Protein AF-A0A6L6QMW8-F1 (afdb_monomer_lite)

pLDDT: mean 72.46, std 9.05, range [41.72, 83.94]

Foldseek 3Di:
DPDDPVVVVVVQLVLLCVLLVVQLVVLVVQVVVDPDDPDPVSVVVNVLSVLSNVLSVCSNVLEPQLVSLVSNLCSLVVVLVVCVVVPHDNVNDVPSVVSNVSSVCSNVVSVPDRHDPPD

Sequence (119 aa):
MAVSKSRLDASRFFLRLAIGGLAILLGFQAIRHSGFPSTLHAAGYWGMHILEMLCGALIMVGFLMPFASVVLTLIIGFPIVMGWIHGASILGDLHALFLLLVVSATALGGAGQWALGRE

Structure (mmCIF, N/CA/C/O backbone):
data_AF-A0A6L6QMW8-F1
#
_entry.id   AF-A0A6L6QMW8-F1
#
loop_
_atom_site.group_PDB
_atom_site.id
_atom_site.type_symbol
_atom_site.label_atom_id
_atom_site.label_alt_id
_atom_site.label_comp_id
_atom_site.label_asym_id
_atom_site.label_entity_id
_atom_site.label_seq_id
_atom_site.pdbx_PDB_ins_code
_atom_site.Cartn_x
_atom_site.Cartn_y
_atom_site.Cartn_z
_atom_site.occupancy
_atom_site.B_iso_or_equiv
_atom_site.auth_seq_id
_atom_site.auth_comp_id
_atom_site.auth_asym_id
_atom_site.auth_atom_id
_atom_site.pdbx_PDB_model_num
ATOM 1 N N . MET A 1 1 ? -27.369 -9.321 18.485 1.00 41.72 1 MET A N 1
ATOM 2 C CA . MET A 1 1 ? -26.300 -9.036 19.469 1.00 41.72 1 MET A CA 1
ATOM 3 C C . MET A 1 1 ? -25.767 -7.639 19.193 1.00 41.72 1 MET A C 1
ATOM 5 O O . MET A 1 1 ? -25.181 -7.437 18.139 1.00 41.72 1 MET A O 1
ATOM 9 N N . ALA A 1 2 ? -26.024 -6.667 20.071 1.00 46.34 2 ALA A N 1
ATOM 10 C CA . ALA A 1 2 ? -25.431 -5.337 19.945 1.00 46.34 2 ALA A CA 1
ATOM 11 C C . ALA A 1 2 ? -23.936 -5.443 20.285 1.00 46.34 2 ALA A C 1
ATOM 13 O O . ALA A 1 2 ? -23.571 -5.674 21.436 1.00 46.34 2 ALA A O 1
ATOM 14 N N . VAL A 1 3 ? -23.071 -5.374 19.273 1.00 57.72 3 VAL A N 1
ATOM 15 C CA . VAL A 1 3 ? -21.617 -5.363 19.473 1.00 57.72 3 VAL A CA 1
ATOM 16 C C . VAL A 1 3 ? -21.251 -4.050 20.166 1.00 57.72 3 VAL A C 1
ATOM 18 O O . VAL A 1 3 ? -21.670 -2.984 19.714 1.00 57.72 3 VAL A O 1
ATOM 21 N N . SER A 1 4 ? -20.506 -4.109 21.278 1.00 67.50 4 SER A N 1
ATOM 22 C CA . SER A 1 4 ? -20.085 -2.889 21.976 1.00 67.50 4 SER A CA 1
ATOM 23 C C . SER A 1 4 ? -19.246 -2.021 21.036 1.00 67.50 4 SER A C 1
ATOM 25 O O . SER A 1 4 ? -18.401 -2.524 20.294 1.00 67.50 4 SER A O 1
ATOM 27 N N . LYS A 1 5 ? -19.456 -0.702 21.090 1.00 66.62 5 LYS A N 1
ATOM 28 C CA . LYS A 1 5 ? -18.694 0.287 20.310 1.00 66.62 5 LYS A CA 1
ATOM 29 C C . LYS A 1 5 ? -17.174 0.069 20.455 1.00 66.62 5 LYS A C 1
ATOM 31 O O . LYS A 1 5 ? -16.458 0.074 19.462 1.00 66.62 5 LYS A O 1
ATOM 36 N N . SER A 1 6 ? -16.720 -0.310 21.658 1.00 71.31 6 SER A N 1
ATOM 37 C CA . SER A 1 6 ? -15.310 -0.631 21.929 1.00 71.31 6 SER A CA 1
ATOM 38 C C . SER A 1 6 ? -14.773 -1.854 21.177 1.00 71.31 6 SER A C 1
ATOM 40 O O . SER A 1 6 ? -13.611 -1.849 20.779 1.00 71.31 6 SER A O 1
ATOM 42 N N . ARG A 1 7 ? -15.585 -2.896 20.935 1.00 70.44 7 ARG A N 1
ATOM 43 C CA . ARG A 1 7 ? -15.159 -4.056 20.131 1.00 70.44 7 ARG A CA 1
ATOM 44 C C . ARG A 1 7 ? -15.024 -3.699 18.658 1.00 70.44 7 ARG A C 1
ATOM 46 O O . ARG A 1 7 ? -14.090 -4.170 18.014 1.00 70.44 7 ARG A O 1
ATOM 53 N N . LEU A 1 8 ? -15.929 -2.871 18.134 1.00 71.88 8 LEU A N 1
ATOM 54 C CA . LEU A 1 8 ? -15.838 -2.391 16.755 1.00 71.88 8 LEU A CA 1
ATOM 55 C C . LEU A 1 8 ? -14.580 -1.543 16.557 1.00 71.88 8 LEU A C 1
ATOM 57 O O . LEU A 1 8 ? -13.833 -1.787 15.613 1.00 71.88 8 LEU A O 1
ATOM 61 N N . ASP A 1 9 ? -14.284 -0.630 17.476 1.00 69.38 9 ASP A N 1
ATOM 62 C CA . ASP A 1 9 ? -13.099 0.224 17.367 1.00 69.38 9 ASP A CA 1
ATOM 63 C C . ASP A 1 9 ? -11.791 -0.562 17.538 1.00 69.38 9 ASP A C 1
ATOM 65 O O . ASP A 1 9 ? -10.860 -0.373 16.754 1.00 69.38 9 ASP A O 1
ATOM 69 N N . ALA A 1 10 ? -11.749 -1.535 18.456 1.00 75.81 10 ALA A N 1
ATOM 70 C CA . ALA A 1 10 ? -10.615 -2.453 18.574 1.00 75.81 10 ALA A CA 1
ATOM 71 C C . ALA A 1 10 ? -10.411 -3.279 17.291 1.00 75.81 10 ALA A C 1
ATOM 73 O O . ALA A 1 10 ? -9.293 -3.374 16.789 1.00 75.81 10 ALA A O 1
ATOM 74 N N . SER A 1 11 ? -11.483 -3.837 16.714 1.00 73.12 11 SER A N 1
ATOM 75 C CA . SER A 1 11 ? -11.393 -4.622 15.474 1.00 73.12 11 SER A CA 1
ATOM 76 C C . SER A 1 11 ? -10.894 -3.793 14.285 1.00 73.12 11 SER A C 1
ATOM 78 O O . SER A 1 11 ? -10.068 -4.266 13.505 1.00 73.12 11 SER A O 1
ATOM 80 N N . ARG A 1 12 ? -11.322 -2.528 14.183 1.00 70.06 12 ARG A N 1
ATOM 81 C CA . ARG A 1 12 ? -10.840 -1.585 13.165 1.00 70.06 12 ARG A CA 1
ATOM 82 C C . ARG A 1 12 ? -9.362 -1.279 13.355 1.00 70.06 12 ARG A C 1
ATOM 84 O O . ARG A 1 12 ? -8.625 -1.271 12.376 1.00 70.06 12 ARG A O 1
ATOM 91 N N . PHE A 1 13 ? -8.920 -1.067 14.594 1.00 72.62 13 PHE A N 1
ATOM 92 C CA . PHE A 1 13 ? -7.507 -0.855 14.895 1.00 72.62 13 PHE A CA 1
ATOM 93 C C . PHE A 1 13 ? -6.652 -2.062 14.489 1.00 72.62 13 PHE A C 1
ATOM 95 O O . PHE A 1 13 ? -5.654 -1.890 13.794 1.00 72.62 13 PHE A O 1
ATOM 102 N N . PHE A 1 14 ? -7.074 -3.284 14.827 1.00 77.56 14 PHE A N 1
ATOM 103 C CA . PHE A 1 14 ? -6.365 -4.497 14.409 1.00 77.56 14 PHE A CA 1
ATOM 104 C C . PHE A 1 14 ? -6.310 -4.658 12.890 1.00 77.56 14 PHE A C 1
ATOM 106 O O . PHE A 1 14 ? -5.270 -5.047 12.365 1.00 77.56 14 PHE A O 1
ATOM 113 N N . LEU A 1 15 ? -7.381 -4.319 12.165 1.00 74.94 15 LEU A N 1
ATOM 114 C CA . LEU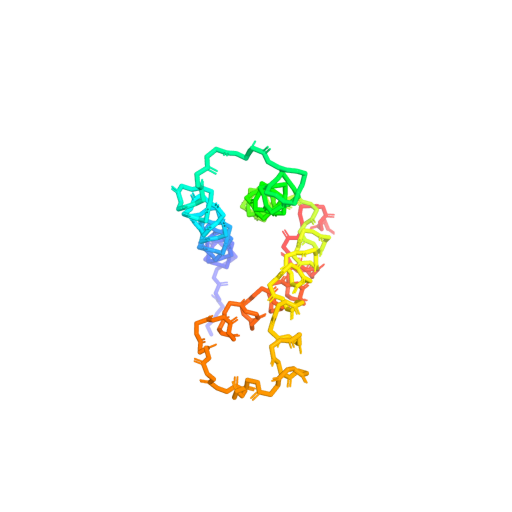 A 1 15 ? -7.344 -4.384 10.706 1.00 74.94 15 LEU A CA 1
ATOM 115 C C . LEU A 1 15 ? -6.375 -3.343 10.117 1.00 74.94 15 LEU A C 1
ATOM 117 O O . LEU A 1 15 ? -5.643 -3.660 9.187 1.00 74.94 15 LEU A O 1
ATOM 121 N N . ARG A 1 16 ? -6.325 -2.118 10.665 1.00 72.94 16 ARG A N 1
ATOM 122 C CA . ARG A 1 16 ? -5.343 -1.094 10.249 1.00 72.94 16 ARG A CA 1
ATOM 123 C C . ARG A 1 16 ? -3.919 -1.534 10.519 1.00 72.94 16 ARG A C 1
ATOM 125 O O . ARG A 1 16 ? -3.054 -1.340 9.673 1.00 72.94 16 ARG A O 1
ATOM 132 N N . LEU A 1 17 ? -3.697 -2.135 11.683 1.00 78.12 17 LEU A N 1
ATOM 133 C CA . LEU A 1 17 ? -2.410 -2.687 12.071 1.00 78.12 17 LEU A CA 1
ATOM 134 C C . LEU A 1 17 ? -1.977 -3.787 11.097 1.00 78.12 17 LEU A C 1
ATOM 136 O O . LEU A 1 17 ? -0.840 -3.779 10.638 1.00 78.12 17 LEU A O 1
ATOM 140 N N . ALA A 1 18 ? -2.889 -4.697 10.749 1.00 79.31 18 ALA A N 1
ATOM 141 C CA . ALA A 1 18 ? -2.613 -5.784 9.820 1.00 79.31 18 ALA A CA 1
ATOM 142 C C . ALA A 1 18 ? -2.316 -5.264 8.407 1.00 79.31 18 ALA A C 1
ATOM 144 O O . ALA A 1 18 ? -1.301 -5.631 7.827 1.00 79.31 18 ALA A O 1
ATOM 145 N N . ILE A 1 19 ? -3.158 -4.378 7.868 1.00 74.81 19 ILE A N 1
ATOM 146 C CA . ILE A 1 19 ? -3.029 -3.872 6.493 1.00 74.81 19 ILE A CA 1
ATOM 147 C C . ILE A 1 19 ? -1.823 -2.934 6.366 1.00 74.81 19 ILE A C 1
ATOM 149 O O . ILE A 1 19 ? -0.997 -3.101 5.471 1.00 74.81 19 ILE A O 1
ATOM 153 N N . GLY A 1 20 ? -1.688 -1.973 7.284 1.00 76.50 20 GLY A N 1
ATOM 154 C CA . GLY A 1 20 ? -0.567 -1.035 7.302 1.00 76.50 20 GLY A CA 1
ATOM 155 C C . GLY A 1 20 ? 0.764 -1.729 7.591 1.00 76.50 20 GLY A C 1
ATOM 156 O O . GLY A 1 20 ? 1.754 -1.469 6.911 1.00 76.50 20 GLY A O 1
ATOM 157 N N . GLY A 1 21 ? 0.780 -2.667 8.544 1.00 77.62 21 GLY A N 1
ATOM 158 C CA . GLY A 1 21 ? 1.964 -3.458 8.875 1.00 77.62 21 GLY A CA 1
ATOM 159 C C . GLY A 1 21 ? 2.421 -4.350 7.722 1.00 77.62 21 GLY A C 1
ATOM 160 O O . GLY A 1 21 ? 3.612 -4.397 7.425 1.00 77.62 21 GLY A O 1
ATOM 161 N N . LEU A 1 22 ? 1.487 -5.001 7.023 1.00 79.88 22 LEU A N 1
ATOM 162 C CA . LEU A 1 22 ? 1.798 -5.820 5.851 1.00 79.88 22 LEU A CA 1
ATOM 163 C C . LEU A 1 22 ? 2.414 -4.980 4.722 1.00 79.88 22 LEU A C 1
ATOM 165 O O . LEU A 1 22 ? 3.438 -5.376 4.176 1.00 79.88 22 LEU A O 1
ATOM 169 N N . ALA A 1 23 ? 1.859 -3.800 4.426 1.00 77.06 23 ALA A N 1
ATOM 170 C CA . ALA A 1 23 ? 2.401 -2.895 3.407 1.00 77.06 23 ALA A CA 1
ATOM 171 C C . ALA A 1 23 ? 3.827 -2.410 3.741 1.00 77.06 23 ALA A C 1
ATOM 173 O O . ALA A 1 23 ? 4.691 -2.361 2.867 1.00 77.06 23 ALA A O 1
ATOM 174 N N . ILE A 1 24 ? 4.111 -2.119 5.018 1.00 78.06 24 ILE A N 1
ATOM 175 C CA . ILE A 1 24 ? 5.464 -1.756 5.472 1.00 78.06 24 ILE A CA 1
ATOM 176 C C . ILE A 1 24 ? 6.435 -2.927 5.284 1.00 78.06 24 ILE A C 1
ATOM 178 O O . ILE A 1 24 ? 7.548 -2.728 4.799 1.00 78.06 24 ILE A O 1
ATOM 182 N N . LEU A 1 25 ? 6.030 -4.143 5.663 1.00 79.88 25 LEU A N 1
ATOM 183 C CA . LEU A 1 25 ? 6.873 -5.332 5.535 1.00 79.88 25 LEU A CA 1
ATOM 184 C C . LEU A 1 25 ? 7.162 -5.675 4.070 1.00 79.88 25 LEU A C 1
ATOM 186 O O . LEU A 1 25 ? 8.305 -5.996 3.754 1.00 79.88 25 LEU A O 1
ATOM 190 N N . LEU A 1 26 ? 6.167 -5.565 3.186 1.00 76.31 26 LEU A N 1
ATOM 191 C CA . LEU A 1 26 ? 6.324 -5.805 1.749 1.00 76.31 26 LEU A CA 1
ATOM 192 C C . LEU A 1 26 ? 7.274 -4.790 1.107 1.00 76.31 26 LEU A C 1
ATOM 194 O O . LEU A 1 26 ? 8.241 -5.192 0.458 1.00 76.31 26 LEU A O 1
ATOM 198 N N . GLY A 1 27 ? 7.074 -3.495 1.370 1.00 70.31 27 GLY A N 1
ATOM 199 C CA . GLY A 1 27 ? 7.973 -2.453 0.875 1.00 70.31 27 GLY A CA 1
ATOM 200 C C . GLY A 1 27 ? 9.400 -2.611 1.416 1.00 70.31 27 GLY A C 1
ATOM 201 O O . GLY A 1 27 ? 10.369 -2.515 0.664 1.00 70.31 27 GLY A O 1
ATOM 202 N N . PHE A 1 28 ? 9.554 -2.962 2.699 1.00 76.19 28 PHE A N 1
ATOM 203 C CA . PHE A 1 28 ? 10.869 -3.221 3.291 1.00 76.19 28 PHE A CA 1
ATOM 204 C C . PHE A 1 28 ? 11.546 -4.462 2.699 1.00 76.19 28 PHE A C 1
ATOM 206 O O . PHE A 1 28 ? 12.750 -4.450 2.437 1.00 76.19 28 PHE A O 1
ATOM 213 N N . GLN A 1 29 ? 10.792 -5.539 2.470 1.00 76.75 29 GLN A N 1
ATOM 214 C CA . GLN A 1 29 ? 11.307 -6.756 1.853 1.00 76.75 29 GLN A CA 1
ATOM 215 C C . GLN A 1 29 ? 11.766 -6.492 0.417 1.00 76.75 29 GLN A C 1
ATOM 217 O O . GLN A 1 29 ? 12.851 -6.943 0.048 1.00 76.75 29 GLN A O 1
ATOM 222 N N . ALA A 1 30 ? 10.995 -5.726 -0.358 1.00 70.00 30 ALA A N 1
ATOM 223 C CA . ALA A 1 30 ? 11.348 -5.345 -1.720 1.00 70.00 30 ALA A CA 1
ATOM 224 C C . ALA A 1 30 ? 12.639 -4.513 -1.763 1.00 70.00 30 ALA A C 1
ATOM 226 O O . ALA A 1 30 ? 13.553 -4.846 -2.517 1.00 70.00 30 ALA A O 1
ATOM 227 N N . ILE A 1 31 ? 12.763 -3.515 -0.880 1.00 72.81 31 ILE A N 1
ATOM 228 C CA . ILE A 1 31 ? 13.977 -2.699 -0.731 1.00 72.81 31 ILE A CA 1
ATOM 229 C C . ILE A 1 31 ? 15.173 -3.561 -0.326 1.00 72.81 31 ILE A C 1
ATOM 231 O O . ILE A 1 31 ? 16.254 -3.405 -0.882 1.00 72.81 31 ILE A O 1
ATOM 235 N N . ARG A 1 32 ? 14.994 -4.504 0.608 1.00 72.94 32 ARG A N 1
ATOM 236 C CA . ARG A 1 32 ? 16.072 -5.391 1.073 1.00 72.94 32 ARG A CA 1
ATOM 237 C C . ARG A 1 32 ? 16.537 -6.373 -0.005 1.00 72.94 32 ARG A C 1
ATOM 239 O O . ARG A 1 32 ? 17.706 -6.751 -0.002 1.00 72.94 32 ARG A O 1
ATOM 246 N N . HIS A 1 33 ? 15.640 -6.820 -0.884 1.00 69.00 33 HIS A N 1
ATOM 247 C CA . HIS A 1 33 ? 15.984 -7.719 -1.989 1.00 69.00 33 HIS A CA 1
ATOM 248 C C . HIS A 1 33 ? 16.618 -6.983 -3.176 1.00 69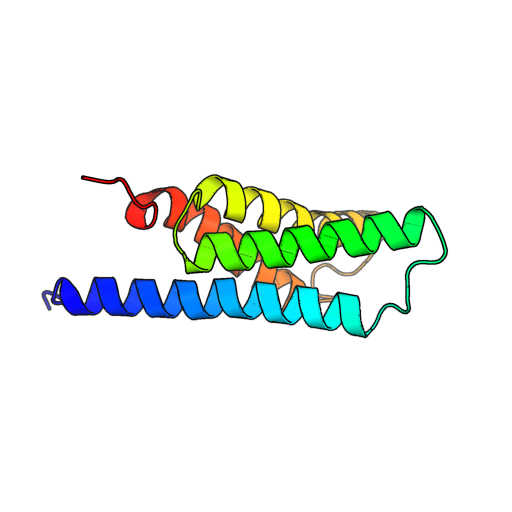.00 33 HIS A C 1
ATOM 250 O O . HIS A 1 33 ? 17.447 -7.559 -3.878 1.00 69.00 33 HIS A O 1
ATOM 256 N N . SER A 1 34 ? 16.276 -5.712 -3.394 1.00 61.88 34 SER A N 1
ATOM 257 C CA . SER A 1 34 ? 16.939 -4.876 -4.393 1.00 61.88 34 SER A CA 1
ATOM 258 C C . SER A 1 34 ? 18.241 -4.295 -3.831 1.00 61.88 34 SER A C 1
ATOM 260 O O . SER A 1 34 ? 18.219 -3.523 -2.877 1.00 61.88 34 SER A O 1
ATOM 262 N N . GLY A 1 35 ? 19.391 -4.644 -4.413 1.00 62.38 35 GLY A N 1
ATOM 263 C CA . GLY A 1 35 ? 20.670 -4.010 -4.066 1.00 62.38 35 GLY A CA 1
ATOM 264 C C . GLY A 1 35 ? 20.637 -2.477 -4.202 1.00 62.38 35 GLY A C 1
ATOM 265 O O . GLY A 1 35 ? 19.712 -1.910 -4.786 1.00 62.38 35 GLY A O 1
ATOM 266 N N . PHE A 1 36 ? 21.653 -1.799 -3.657 1.00 63.41 36 PHE A N 1
ATOM 267 C CA . PHE A 1 36 ? 21.727 -0.332 -3.628 1.00 63.41 36 PHE A CA 1
ATOM 268 C C . PHE A 1 36 ? 21.518 0.271 -5.035 1.00 63.41 36 PHE A C 1
ATOM 270 O O . PHE A 1 36 ? 22.152 -0.198 -5.987 1.00 63.41 36 PHE A O 1
ATOM 277 N N . PRO A 1 37 ? 20.645 1.285 -5.201 1.00 64.69 37 PRO A N 1
ATOM 278 C CA . PRO A 1 37 ? 20.282 1.783 -6.521 1.00 64.69 37 PRO A CA 1
ATOM 279 C C . PRO A 1 37 ? 21.472 2.497 -7.172 1.00 64.69 37 PRO A C 1
ATOM 281 O O . PRO A 1 37 ? 21.830 3.610 -6.801 1.00 64.69 37 PRO A O 1
ATOM 284 N N . SER A 1 38 ? 22.085 1.852 -8.164 1.00 68.62 38 SER A N 1
ATOM 285 C CA . SER A 1 38 ? 23.173 2.418 -8.976 1.00 68.62 38 SER A CA 1
ATOM 286 C C . SER A 1 38 ? 22.683 3.075 -10.273 1.00 68.62 38 SER A C 1
ATOM 288 O O . SER A 1 38 ? 23.472 3.671 -11.002 1.00 68.62 38 SER A O 1
ATOM 290 N N . THR A 1 39 ? 21.382 2.980 -10.576 1.00 77.38 39 THR A N 1
ATOM 291 C CA . THR A 1 39 ? 20.761 3.492 -11.809 1.00 77.38 39 THR A CA 1
ATOM 292 C C . THR A 1 39 ? 19.473 4.266 -11.517 1.00 77.38 39 THR A C 1
ATOM 294 O O . THR A 1 39 ? 18.797 4.017 -10.518 1.00 77.38 39 THR A O 1
ATOM 297 N N . LEU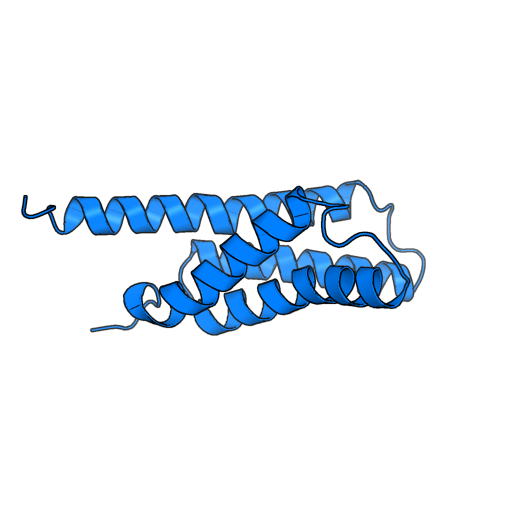 A 1 40 ? 19.095 5.183 -12.419 1.00 74.75 40 LEU A N 1
ATOM 298 C CA . LEU A 1 40 ? 17.881 6.007 -12.297 1.00 74.75 40 LEU A CA 1
ATOM 299 C C . LEU A 1 40 ? 16.598 5.154 -12.210 1.00 74.75 40 LEU A C 1
ATOM 301 O O . LEU A 1 40 ? 15.673 5.480 -11.472 1.00 74.75 40 LEU A O 1
ATOM 305 N N . HIS A 1 41 ? 16.571 4.023 -12.920 1.00 73.06 41 HIS A N 1
ATOM 306 C CA . HIS A 1 41 ? 15.467 3.064 -12.883 1.00 73.06 41 HIS A CA 1
ATOM 307 C C . HIS A 1 41 ? 15.365 2.355 -11.523 1.00 73.06 41 HIS A C 1
ATOM 309 O O . HIS A 1 41 ? 14.277 2.232 -10.965 1.00 73.06 41 HIS A O 1
ATOM 315 N N . ALA A 1 42 ? 16.501 1.948 -10.943 1.00 69.56 42 ALA A N 1
ATOM 316 C CA . ALA A 1 42 ? 16.536 1.363 -9.603 1.00 69.56 42 ALA A CA 1
ATOM 317 C C . ALA A 1 42 ? 16.129 2.376 -8.518 1.00 69.56 42 ALA A C 1
ATOM 319 O O . ALA A 1 42 ? 15.460 2.002 -7.559 1.00 69.56 42 ALA A O 1
ATOM 320 N N . ALA A 1 43 ? 16.470 3.659 -8.691 1.00 74.31 43 ALA A N 1
ATOM 321 C CA . ALA A 1 43 ? 16.023 4.730 -7.802 1.00 74.31 43 ALA A CA 1
ATOM 322 C C . ALA A 1 43 ? 14.498 4.940 -7.865 1.00 74.31 43 ALA A C 1
ATOM 324 O O . ALA A 1 43 ? 13.864 5.109 -6.826 1.00 74.31 43 ALA A O 1
ATOM 325 N N . GLY A 1 44 ? 13.898 4.866 -9.060 1.00 74.81 44 GLY A N 1
ATOM 326 C CA . GLY A 1 44 ? 12.441 4.897 -9.230 1.00 74.81 44 GLY A CA 1
ATOM 327 C C . GLY A 1 44 ? 11.742 3.704 -8.569 1.00 74.81 44 GLY A C 1
ATOM 328 O O . GLY A 1 44 ? 10.753 3.883 -7.863 1.00 74.81 44 GLY A O 1
ATOM 329 N N . TYR A 1 45 ? 12.302 2.502 -8.724 1.00 75.25 45 TYR A N 1
ATOM 330 C CA . TYR A 1 45 ? 11.813 1.287 -8.065 1.00 75.25 45 TYR A CA 1
ATOM 331 C C . TYR A 1 45 ? 11.870 1.396 -6.532 1.00 75.25 45 TYR A C 1
ATOM 333 O O . TYR A 1 45 ? 10.881 1.147 -5.846 1.00 75.25 45 TYR A O 1
ATOM 341 N N . TRP A 1 46 ? 12.997 1.867 -5.991 1.00 77.62 46 TRP A N 1
ATOM 342 C CA . TRP A 1 46 ? 13.136 2.177 -4.565 1.00 77.62 46 TRP A CA 1
ATOM 343 C C . TRP A 1 46 ? 12.112 3.212 -4.094 1.00 77.62 46 TRP A C 1
ATOM 345 O O . TRP A 1 46 ? 11.469 3.015 -3.067 1.00 77.62 46 TRP A O 1
ATOM 355 N N . GLY A 1 47 ? 11.932 4.299 -4.849 1.00 78.56 47 GLY A N 1
ATOM 356 C CA . GLY A 1 47 ? 10.978 5.359 -4.525 1.00 78.56 47 GLY A CA 1
ATOM 357 C C . GLY A 1 47 ? 9.537 4.855 -4.438 1.00 78.56 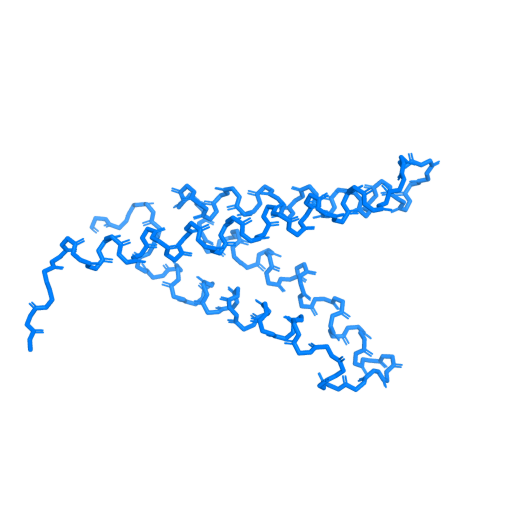47 GLY A C 1
ATOM 358 O O . GLY A 1 47 ? 8.819 5.224 -3.511 1.00 78.56 47 GLY A O 1
ATOM 359 N N . MET A 1 48 ? 9.135 3.959 -5.343 1.00 79.31 48 MET A N 1
ATOM 360 C CA . MET A 1 48 ? 7.814 3.322 -5.313 1.00 79.31 48 MET A CA 1
ATOM 361 C C . MET A 1 48 ? 7.610 2.478 -4.050 1.00 79.31 48 MET A C 1
ATOM 363 O O . MET A 1 48 ? 6.565 2.592 -3.413 1.00 79.31 48 MET A O 1
ATOM 367 N N . HIS A 1 49 ? 8.611 1.702 -3.624 1.00 78.75 49 HIS A N 1
ATOM 368 C CA . HIS A 1 49 ? 8.510 0.913 -2.390 1.00 78.75 49 HIS A CA 1
ATOM 369 C C . HIS A 1 49 ? 8.602 1.760 -1.117 1.00 78.75 49 HIS A C 1
ATOM 371 O O . HIS A 1 49 ? 7.942 1.457 -0.127 1.00 78.75 49 HIS A O 1
ATOM 377 N N . ILE A 1 50 ? 9.349 2.867 -1.129 1.00 79.38 50 ILE A N 1
ATOM 378 C CA . ILE A 1 50 ? 9.319 3.844 -0.030 1.00 79.38 50 ILE A CA 1
ATOM 379 C C . ILE A 1 50 ? 7.923 4.468 0.076 1.00 79.38 50 ILE A C 1
ATOM 381 O O . ILE A 1 50 ? 7.401 4.625 1.180 1.00 79.38 50 ILE A O 1
ATOM 385 N N . LEU A 1 51 ? 7.296 4.792 -1.057 1.00 80.81 51 LEU A N 1
ATOM 386 C CA . LEU A 1 51 ? 5.930 5.310 -1.095 1.00 80.81 51 LEU A CA 1
ATOM 387 C C . LEU A 1 51 ? 4.918 4.271 -0.588 1.00 80.81 51 LEU A C 1
ATOM 389 O O . LEU A 1 51 ? 3.997 4.627 0.143 1.00 80.81 51 LEU A O 1
ATOM 393 N N . GLU A 1 52 ? 5.121 2.993 -0.907 1.00 79.75 52 GLU A N 1
ATOM 394 C CA . GLU A 1 52 ? 4.345 1.866 -0.381 1.00 79.75 52 GLU A CA 1
ATOM 395 C C . GLU A 1 52 ? 4.446 1.768 1.151 1.00 79.75 52 GLU A C 1
ATOM 397 O O . GLU A 1 52 ? 3.427 1.706 1.844 1.00 79.75 52 GLU A O 1
ATOM 402 N N . MET A 1 53 ? 5.662 1.863 1.702 1.00 79.44 53 MET A N 1
ATOM 403 C CA . MET A 1 53 ? 5.893 1.885 3.152 1.00 79.44 53 MET A CA 1
ATOM 404 C C . MET A 1 53 ? 5.265 3.114 3.818 1.00 79.44 53 MET A C 1
ATOM 406 O O . MET A 1 53 ? 4.634 2.992 4.870 1.00 79.44 53 MET A O 1
ATOM 410 N N . LEU A 1 54 ? 5.404 4.296 3.205 1.00 82.25 54 LEU A N 1
ATOM 411 C CA . LEU A 1 54 ? 4.798 5.536 3.694 1.00 82.25 54 LEU A CA 1
ATOM 412 C C . LEU A 1 54 ? 3.272 5.418 3.710 1.00 82.25 54 LEU A C 1
ATOM 414 O O . LEU A 1 54 ? 2.621 5.814 4.674 1.00 82.25 54 LEU A O 1
ATOM 418 N N . CYS A 1 55 ? 2.702 4.817 2.672 1.00 79.50 55 CYS A N 1
ATOM 419 C CA . CYS A 1 55 ? 1.282 4.550 2.590 1.00 79.50 55 CYS A CA 1
ATOM 420 C C . CYS A 1 55 ? 0.811 3.567 3.673 1.00 79.50 55 CYS A C 1
ATOM 422 O O . CYS A 1 55 ? -0.212 3.806 4.319 1.00 79.50 55 CYS A O 1
ATOM 424 N N . GLY A 1 56 ? 1.568 2.496 3.921 1.00 77.38 56 GLY A N 1
ATOM 425 C CA . GLY A 1 56 ? 1.314 1.570 5.025 1.00 77.38 56 GLY A CA 1
ATOM 426 C C . GLY A 1 56 ? 1.317 2.272 6.386 1.00 77.38 56 GLY A C 1
ATOM 427 O O . GLY A 1 56 ? 0.406 2.070 7.191 1.00 77.38 56 GLY A O 1
ATOM 428 N N . ALA A 1 57 ? 2.275 3.176 6.613 1.00 78.50 57 ALA A N 1
ATOM 429 C CA . ALA A 1 57 ? 2.346 3.984 7.829 1.00 78.50 57 ALA A CA 1
ATOM 430 C C . ALA A 1 57 ? 1.145 4.939 7.971 1.00 78.50 57 ALA A C 1
ATOM 432 O O . ALA A 1 57 ? 0.547 5.028 9.043 1.00 78.50 57 ALA A O 1
ATOM 433 N N . LEU A 1 58 ? 0.733 5.603 6.886 1.00 76.81 58 LEU A N 1
ATOM 434 C CA . LEU A 1 58 ? -0.445 6.478 6.870 1.00 76.81 58 LEU A CA 1
ATOM 435 C C . LEU A 1 58 ? -1.742 5.710 7.178 1.00 76.81 58 LEU A C 1
ATOM 437 O O . LEU A 1 58 ? -2.568 6.179 7.966 1.00 76.81 58 LEU A O 1
ATOM 441 N N . ILE A 1 59 ? -1.895 4.499 6.630 1.00 74.69 59 ILE A N 1
ATOM 442 C CA . ILE A 1 59 ? -3.019 3.594 6.924 1.00 74.69 59 ILE A CA 1
ATOM 443 C C . ILE A 1 59 ? -2.999 3.155 8.394 1.00 74.69 59 ILE A C 1
ATOM 445 O O . ILE A 1 59 ? -4.046 3.128 9.040 1.00 74.69 59 ILE A O 1
ATOM 449 N N . MET A 1 60 ? -1.825 2.859 8.952 1.00 74.56 60 MET A N 1
ATOM 450 C CA . MET A 1 60 ? -1.681 2.472 10.358 1.00 74.56 60 MET A CA 1
ATOM 451 C C . MET A 1 60 ? -2.107 3.606 11.305 1.00 74.56 60 MET A C 1
ATOM 453 O O . MET A 1 60 ? -2.852 3.371 12.257 1.00 74.56 60 MET A O 1
ATOM 457 N N . VAL A 1 61 ? -1.696 4.843 11.005 1.00 74.19 61 VAL A N 1
ATOM 458 C CA . VAL A 1 61 ? -2.067 6.048 11.771 1.00 74.19 61 VAL A CA 1
ATOM 459 C C . VAL A 1 61 ? -3.537 6.431 11.547 1.00 74.19 61 VAL A C 1
ATOM 461 O O . VAL A 1 61 ? -4.171 7.018 12.421 1.00 74.19 61 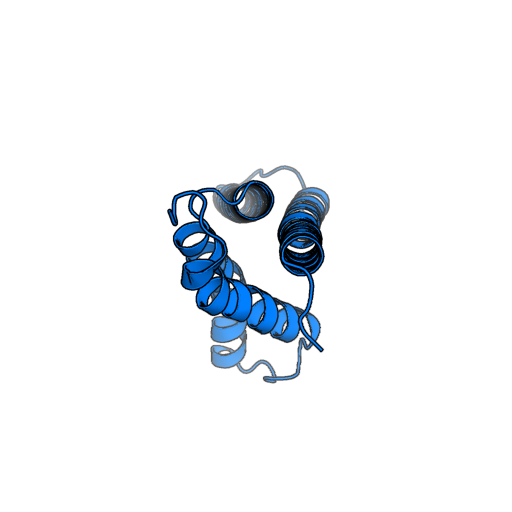VAL A O 1
ATOM 464 N N . GLY A 1 62 ? -4.125 6.065 10.406 1.00 6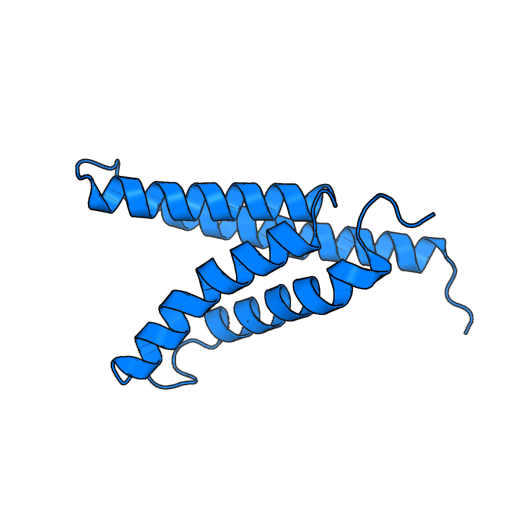6.94 62 GLY A N 1
ATOM 465 C CA . GLY A 1 62 ? -5.485 6.464 10.035 1.00 66.94 62 GLY A CA 1
ATOM 466 C C . GLY A 1 62 ? -5.574 7.886 9.470 1.00 66.94 62 GLY A C 1
ATOM 467 O O . GLY A 1 62 ? -6.661 8.468 9.437 1.00 66.94 62 GLY A O 1
ATOM 468 N N . PHE A 1 63 ? -4.445 8.446 9.029 1.00 65.38 63 PHE A N 1
ATOM 469 C CA . PHE A 1 63 ? -4.356 9.771 8.421 1.00 65.38 63 PHE A CA 1
ATOM 470 C C . PHE A 1 63 ? -4.422 9.657 6.895 1.00 65.38 63 PHE A C 1
ATOM 472 O O . PHE A 1 63 ? -3.777 8.790 6.312 1.00 65.38 63 PHE A O 1
ATOM 479 N N . LEU A 1 64 ? -5.221 10.512 6.241 1.00 68.12 64 LEU A N 1
ATOM 480 C CA . LEU A 1 64 ? -5.406 10.509 4.779 1.00 68.12 64 LEU A CA 1
ATOM 481 C C . LEU A 1 64 ? -5.743 9.121 4.182 1.00 68.12 64 LEU A C 1
ATOM 483 O O . LEU A 1 64 ? -5.432 8.836 3.027 1.00 68.12 64 LEU A O 1
ATOM 487 N N . MET A 1 65 ? -6.419 8.263 4.956 1.00 68.06 65 MET A N 1
ATOM 488 C CA . MET A 1 65 ? -6.721 6.872 4.592 1.00 68.06 65 MET A CA 1
ATOM 489 C C . MET A 1 65 ? -7.238 6.639 3.167 1.00 68.06 65 MET A C 1
ATOM 491 O O . MET A 1 65 ? -6.692 5.757 2.507 1.00 68.06 65 MET A O 1
ATOM 495 N N . PRO A 1 66 ? -8.256 7.366 2.658 1.00 66.88 66 PRO A N 1
ATOM 496 C CA . PRO A 1 66 ? -8.739 7.125 1.301 1.00 66.88 66 PRO A CA 1
ATOM 497 C C . PRO A 1 66 ? -7.662 7.414 0.255 1.00 66.88 66 PRO A C 1
ATOM 499 O O . PRO A 1 66 ? -7.500 6.642 -0.683 1.00 66.88 66 PRO A O 1
ATOM 502 N N . PHE A 1 67 ? -6.886 8.484 0.438 1.00 73.31 67 PHE A N 1
ATOM 503 C CA . PHE A 1 67 ? -5.826 8.856 -0.493 1.00 73.31 67 PHE A CA 1
ATOM 504 C C . PHE A 1 67 ? -4.685 7.836 -0.473 1.00 73.31 67 PHE A C 1
ATOM 506 O O . PHE A 1 67 ? -4.296 7.331 -1.522 1.00 73.31 67 PHE A O 1
ATOM 513 N N . ALA A 1 68 ? -4.218 7.469 0.723 1.00 75.62 68 ALA A N 1
ATOM 514 C CA . ALA A 1 68 ? -3.213 6.432 0.918 1.00 75.62 68 ALA A CA 1
ATOM 515 C C . ALA A 1 68 ? -3.666 5.115 0.255 1.00 75.62 68 ALA A C 1
ATOM 517 O O . ALA A 1 68 ? -3.005 4.588 -0.635 1.00 75.62 68 ALA A O 1
ATOM 518 N N . SER A 1 69 ? -4.864 4.633 0.583 1.00 70.31 69 SER A N 1
ATOM 519 C CA . SER A 1 69 ? -5.358 3.361 0.059 1.00 70.31 69 SER A CA 1
ATOM 520 C C . SER A 1 69 ? -5.553 3.358 -1.461 1.00 70.31 69 SER A C 1
ATOM 522 O O . SER A 1 69 ? -5.307 2.333 -2.095 1.00 70.31 69 SER A O 1
ATOM 524 N N . VAL A 1 70 ? -5.959 4.478 -2.071 1.00 78.12 70 VAL A N 1
ATOM 525 C CA . VAL A 1 70 ? -6.051 4.601 -3.537 1.00 78.12 70 VAL A CA 1
ATOM 526 C C . VAL A 1 70 ? -4.665 4.539 -4.176 1.00 78.12 70 VAL A C 1
ATOM 528 O O . VAL A 1 70 ? -4.473 3.786 -5.129 1.00 78.12 70 VAL A O 1
ATOM 531 N N . VAL A 1 71 ? -3.687 5.266 -3.628 1.00 80.50 71 VAL A N 1
ATOM 532 C CA . VAL A 1 71 ? -2.298 5.227 -4.111 1.00 80.50 71 VAL A CA 1
ATOM 533 C C . VAL A 1 71 ? -1.731 3.811 -3.999 1.00 80.50 71 VAL A C 1
ATOM 535 O O . VAL A 1 71 ? -1.181 3.301 -4.970 1.00 80.50 71 VAL A O 1
ATOM 538 N N . LEU A 1 72 ? -1.942 3.129 -2.872 1.00 78.25 72 LEU A N 1
ATOM 539 C CA . LEU A 1 72 ? -1.498 1.747 -2.681 1.00 78.25 72 LEU A CA 1
ATOM 540 C C . LEU A 1 72 ? -2.180 0.778 -3.651 1.00 78.25 72 LEU A C 1
ATOM 542 O O . LEU A 1 72 ? -1.528 -0.107 -4.198 1.00 78.25 72 LEU A O 1
ATOM 546 N N . THR A 1 73 ? -3.477 0.972 -3.913 1.00 81.38 73 THR A N 1
ATOM 547 C CA . THR A 1 73 ? -4.216 0.172 -4.904 1.00 81.38 73 THR A CA 1
ATOM 548 C C . THR A 1 73 ? -3.611 0.342 -6.293 1.00 81.38 73 THR A C 1
ATOM 550 O O . THR A 1 73 ? -3.490 -0.634 -7.024 1.00 81.38 73 THR A O 1
ATOM 553 N N . LEU A 1 74 ? -3.208 1.561 -6.662 1.00 82.06 74 LEU A N 1
ATOM 554 C CA . LEU A 1 74 ? -2.552 1.821 -7.943 1.00 82.06 74 LEU A CA 1
ATOM 555 C C . LEU A 1 74 ? -1.155 1.197 -7.999 1.00 82.06 74 LEU A C 1
ATOM 557 O O . LEU A 1 74 ? -0.831 0.564 -8.998 1.00 82.06 74 LEU A O 1
ATOM 561 N N . ILE A 1 75 ? -0.359 1.318 -6.932 1.00 80.62 75 ILE A N 1
ATOM 562 C CA . ILE A 1 75 ? 0.987 0.728 -6.856 1.00 80.62 75 ILE A CA 1
ATOM 563 C C . ILE A 1 75 ? 0.927 -0.797 -7.021 1.00 80.62 75 ILE A C 1
ATOM 565 O O . ILE A 1 75 ? 1.707 -1.351 -7.790 1.00 80.62 75 ILE A O 1
ATOM 569 N N . ILE A 1 76 ? -0.020 -1.466 -6.354 1.00 78.50 76 ILE A N 1
ATOM 570 C CA . ILE A 1 76 ? -0.177 -2.930 -6.410 1.00 78.50 76 ILE A CA 1
ATOM 571 C C . ILE A 1 76 ? -0.903 -3.373 -7.689 1.00 78.50 76 ILE A C 1
ATOM 573 O O . ILE A 1 76 ? -0.556 -4.384 -8.291 1.00 78.50 76 ILE A O 1
ATOM 577 N N . GLY A 1 77 ? -1.915 -2.627 -8.130 1.00 78.06 77 GLY A N 1
ATOM 578 C CA . GLY A 1 77 ? -2.750 -2.990 -9.275 1.00 78.06 77 GLY A CA 1
ATOM 579 C C . GLY A 1 77 ? -2.088 -2.765 -10.624 1.00 78.06 77 GLY A C 1
ATOM 580 O O . GLY A 1 77 ? -2.309 -3.547 -11.545 1.00 78.06 77 GLY A O 1
ATOM 581 N N . PHE A 1 78 ? -1.244 -1.742 -10.750 1.00 81.31 78 PHE A N 1
ATOM 582 C CA . PHE A 1 78 ? -0.546 -1.445 -11.997 1.00 81.31 78 PHE A CA 1
ATOM 583 C C . PHE A 1 78 ? 0.301 -2.619 -12.530 1.00 81.31 78 PHE A C 1
ATOM 585 O O . PHE A 1 78 ? 0.099 -2.996 -13.687 1.00 81.31 78 PHE A O 1
ATOM 592 N N . PRO A 1 79 ? 1.193 -3.260 -11.743 1.00 77.75 79 PRO A N 1
ATOM 593 C CA . PRO A 1 79 ? 1.969 -4.402 -12.227 1.00 77.75 79 PRO A CA 1
ATOM 594 C C . PRO A 1 79 ? 1.094 -5.618 -12.557 1.00 77.75 79 PRO A C 1
ATOM 596 O O . PRO A 1 79 ? 1.411 -6.341 -13.497 1.00 77.75 79 PRO A O 1
ATOM 599 N N . ILE A 1 80 ? -0.028 -5.819 -11.855 1.00 80.19 80 ILE A N 1
ATOM 600 C CA . ILE A 1 80 ? -0.979 -6.906 -12.140 1.00 80.19 80 ILE A CA 1
ATOM 601 C C . ILE A 1 80 ? -1.640 -6.695 -13.509 1.00 80.19 80 ILE A C 1
ATOM 603 O O . ILE A 1 80 ? -1.625 -7.591 -14.352 1.00 80.19 80 ILE A O 1
ATOM 607 N N . VAL A 1 81 ? -2.175 -5.493 -13.754 1.00 81.69 81 VAL A N 1
ATOM 608 C CA . VAL A 1 81 ? -2.825 -5.141 -15.027 1.00 81.69 81 VAL A CA 1
ATOM 609 C C . VAL A 1 81 ? -1.826 -5.209 -16.178 1.00 81.69 81 VAL A C 1
ATOM 611 O O . VAL A 1 81 ? -2.132 -5.779 -17.225 1.00 81.69 81 VAL A O 1
ATOM 614 N N . MET A 1 82 ? -0.611 -4.692 -15.979 1.00 81.38 82 MET A N 1
ATOM 615 C CA . MET A 1 82 ? 0.456 -4.812 -16.971 1.00 81.38 82 MET A CA 1
ATOM 616 C C . MET A 1 82 ? 0.822 -6.276 -17.218 1.00 81.38 82 MET A C 1
ATOM 618 O O . MET A 1 82 ? 0.970 -6.664 -18.373 1.00 81.38 82 MET A O 1
ATOM 622 N N . GLY A 1 83 ? 0.893 -7.110 -16.181 1.00 79.50 83 GLY A N 1
ATOM 623 C CA . GLY A 1 83 ? 1.105 -8.550 -16.316 1.00 79.50 83 GLY A CA 1
ATOM 624 C C . GLY A 1 83 ? 0.051 -9.215 -17.204 1.00 79.50 83 GLY A C 1
ATOM 625 O O . GLY A 1 83 ? 0.405 -9.961 -18.114 1.00 79.50 83 GLY A O 1
ATOM 626 N N . TRP A 1 84 ? -1.232 -8.895 -17.014 1.00 83.19 84 TRP A N 1
ATOM 627 C CA . TRP A 1 84 ? -2.315 -9.427 -17.852 1.00 83.19 84 TRP A CA 1
ATOM 628 C C . TRP A 1 84 ? -2.218 -8.973 -19.307 1.00 83.19 84 TRP A C 1
ATOM 630 O O . TRP A 1 84 ? -2.411 -9.784 -20.209 1.00 83.19 84 TRP A O 1
ATOM 640 N N . ILE A 1 85 ? -1.871 -7.703 -19.545 1.00 83.94 85 ILE A N 1
ATOM 641 C CA . ILE A 1 85 ? -1.652 -7.170 -20.900 1.00 83.94 85 ILE A CA 1
ATOM 642 C C . ILE A 1 85 ? -0.512 -7.921 -21.604 1.00 83.94 85 ILE A C 1
ATOM 644 O O . ILE A 1 85 ? -0.595 -8.180 -22.802 1.00 83.94 85 ILE A O 1
ATOM 648 N N . HIS A 1 86 ? 0.523 -8.326 -20.863 1.00 82.81 86 HIS A N 1
ATOM 649 C CA . HIS A 1 86 ? 1.645 -9.115 -21.383 1.00 82.81 86 HIS A CA 1
ATOM 650 C C . HIS A 1 86 ? 1.368 -10.632 -21.428 1.00 82.81 86 HIS A C 1
ATOM 652 O O . HIS A 1 86 ? 2.268 -11.406 -21.751 1.00 82.81 86 HIS A O 1
ATOM 658 N N . GLY A 1 87 ? 0.137 -11.073 -21.139 1.00 78.69 87 GLY A N 1
ATOM 659 C CA . GLY A 1 87 ? -0.286 -12.472 -21.257 1.00 78.69 87 GLY A CA 1
ATOM 660 C C . GLY A 1 87 ? -0.091 -13.328 -20.002 1.00 78.69 87 GLY A C 1
ATOM 661 O O . GLY A 1 87 ? -0.197 -14.552 -20.084 1.00 78.69 87 GLY A O 1
ATOM 662 N N . ALA A 1 88 ? 0.178 -12.731 -18.837 1.00 77.75 88 ALA A N 1
ATOM 663 C CA . ALA A 1 88 ? 0.214 -13.471 -17.578 1.00 77.75 88 ALA A CA 1
ATOM 664 C C . ALA A 1 88 ? -1.183 -13.996 -17.206 1.00 77.75 88 ALA A C 1
ATOM 666 O O . ALA A 1 88 ? -2.196 -13.308 -17.357 1.00 77.75 88 ALA A O 1
ATOM 667 N N . SER A 1 89 ? -1.240 -15.218 -16.673 1.00 77.62 89 SER A N 1
ATOM 668 C CA . SER A 1 89 ? -2.484 -15.818 -16.193 1.00 77.62 89 SER A CA 1
ATOM 669 C C . SER A 1 89 ? -3.084 -14.991 -15.058 1.00 77.62 89 SER A C 1
ATOM 671 O O . SER A 1 89 ? -2.377 -14.652 -14.109 1.00 77.62 89 SER A O 1
ATOM 673 N N . ILE A 1 90 ? -4.395 -14.742 -15.108 1.00 69.88 90 ILE A N 1
ATOM 674 C CA . ILE A 1 90 ? -5.097 -13.919 -14.110 1.00 69.88 90 ILE A CA 1
ATOM 675 C C . ILE A 1 90 ? -4.893 -14.460 -12.690 1.00 69.88 90 ILE A C 1
ATOM 677 O O . ILE A 1 90 ? -4.599 -13.683 -11.793 1.00 69.88 90 ILE A O 1
ATOM 681 N N . LEU A 1 91 ? -4.955 -15.784 -12.500 1.00 74.38 91 LEU A N 1
ATOM 682 C CA . LEU A 1 91 ? -4.696 -16.458 -11.218 1.00 74.38 91 LEU A CA 1
ATOM 683 C C . LEU A 1 91 ? -3.217 -16.846 -11.007 1.00 74.38 91 LEU A C 1
ATOM 685 O O . LEU A 1 91 ? -2.914 -17.651 -10.132 1.00 74.38 91 LEU A O 1
ATOM 689 N N . GLY A 1 92 ? -2.294 -16.305 -11.804 1.00 69.44 92 GLY A N 1
ATOM 690 C CA . GLY A 1 92 ? -0.867 -16.639 -11.714 1.00 69.44 92 GLY A CA 1
ATOM 691 C C . GLY A 1 92 ? -0.226 -16.209 -10.397 1.00 69.44 92 GLY A C 1
ATOM 692 O O . GLY A 1 92 ? 0.705 -16.858 -9.933 1.00 69.44 92 GLY A O 1
ATOM 693 N N . ASP A 1 93 ? -0.761 -15.155 -9.777 1.00 75.75 93 ASP A N 1
ATOM 694 C CA . ASP A 1 93 ? -0.302 -14.644 -8.489 1.00 75.75 93 ASP A CA 1
ATOM 695 C C . ASP A 1 93 ? -1.495 -14.347 -7.566 1.00 75.75 93 ASP A C 1
ATOM 697 O O . ASP A 1 93 ? -2.001 -13.225 -7.470 1.00 75.75 93 ASP A O 1
ATOM 701 N N . LEU A 1 94 ? -1.975 -15.393 -6.883 1.00 78.81 94 LEU A N 1
ATOM 702 C CA . LEU A 1 94 ? -3.052 -15.275 -5.894 1.00 78.81 94 LEU A CA 1
ATOM 703 C C . LEU A 1 94 ? -2.693 -14.337 -4.736 1.00 78.81 94 LEU A C 1
ATOM 705 O O . LEU A 1 94 ? -3.594 -13.731 -4.158 1.00 78.81 94 LEU A O 1
ATOM 709 N N . HIS A 1 95 ? -1.410 -14.216 -4.386 1.00 77.12 95 HIS A N 1
ATOM 710 C CA . HIS A 1 95 ? -0.980 -13.340 -3.302 1.00 77.12 95 HIS A CA 1
ATOM 711 C C . HIS A 1 95 ? -1.202 -11.880 -3.702 1.00 77.12 95 HIS A C 1
ATOM 713 O O . HIS A 1 95 ? -1.854 -11.134 -2.969 1.00 77.12 95 HIS A O 1
ATOM 719 N N . ALA A 1 96 ? -0.724 -11.483 -4.882 1.00 74.81 96 ALA A N 1
ATOM 720 C CA . ALA A 1 96 ? -0.911 -10.132 -5.399 1.00 74.81 96 ALA A CA 1
ATOM 721 C C . ALA A 1 96 ? -2.400 -9.788 -5.578 1.00 74.81 96 ALA A C 1
ATOM 723 O O . ALA A 1 96 ? -2.832 -8.693 -5.215 1.00 74.81 96 ALA A O 1
ATOM 724 N N . LEU A 1 97 ? -3.213 -10.741 -6.049 1.00 79.75 97 LEU A N 1
ATOM 725 C CA . LEU A 1 97 ? -4.668 -10.578 -6.132 1.00 79.75 97 LEU A CA 1
ATOM 726 C C . LEU A 1 97 ? -5.327 -10.384 -4.763 1.00 79.75 97 LEU A C 1
ATOM 728 O O . LEU A 1 97 ? -6.205 -9.534 -4.614 1.00 79.75 97 LEU A O 1
ATOM 732 N N . PHE A 1 98 ? -4.919 -11.166 -3.762 1.00 81.19 98 PHE A N 1
ATOM 733 C CA . PHE A 1 98 ? -5.432 -11.031 -2.403 1.00 81.19 98 PHE A CA 1
ATOM 734 C C . PHE A 1 98 ? -5.084 -9.660 -1.821 1.00 81.19 98 PHE A C 1
ATOM 736 O O . PHE A 1 98 ? -5.956 -8.993 -1.268 1.00 81.19 98 PHE A O 1
ATOM 743 N N . LEU A 1 99 ? -3.846 -9.194 -2.008 1.00 76.00 99 LEU A N 1
ATOM 744 C CA . LEU A 1 99 ? -3.432 -7.851 -1.599 1.00 76.00 99 LEU A CA 1
ATOM 745 C C . LEU A 1 99 ? -4.240 -6.762 -2.302 1.00 76.00 99 LEU A C 1
ATOM 747 O O . LEU A 1 99 ? -4.710 -5.837 -1.643 1.00 76.00 99 LEU A O 1
ATOM 751 N N . LEU A 1 100 ? -4.454 -6.889 -3.614 1.00 80.44 100 LEU A N 1
ATOM 752 C CA . LEU A 1 100 ? -5.279 -5.958 -4.379 1.00 80.44 100 LEU A CA 1
ATOM 753 C C . LEU A 1 100 ? -6.703 -5.890 -3.815 1.00 80.44 100 LEU A C 1
ATOM 755 O O . LEU A 1 100 ? -7.244 -4.800 -3.625 1.00 80.44 100 LEU A O 1
ATOM 759 N N . LEU A 1 101 ? -7.306 -7.043 -3.510 1.00 79.88 101 LEU A N 1
ATOM 760 C CA . LEU A 1 101 ? -8.644 -7.126 -2.926 1.00 79.88 101 LEU A CA 1
ATOM 761 C C . LEU A 1 101 ? -8.688 -6.490 -1.532 1.00 79.88 101 LEU A C 1
ATOM 763 O O . LEU A 1 101 ? -9.593 -5.716 -1.235 1.00 79.88 101 LEU A O 1
ATOM 767 N N . VAL A 1 102 ? -7.704 -6.783 -0.683 1.00 77.69 102 VAL A N 1
ATOM 768 C CA . VAL A 1 102 ? -7.617 -6.221 0.669 1.00 77.69 102 VAL A CA 1
ATOM 769 C C . VAL A 1 102 ? -7.460 -4.707 0.600 1.00 77.69 102 VAL A C 1
ATOM 771 O O . VAL A 1 102 ? -8.243 -3.988 1.212 1.00 77.69 102 VAL A O 1
ATOM 774 N N . VAL A 1 103 ? -6.510 -4.199 -0.186 1.00 75.94 103 VAL A N 1
ATOM 775 C CA . VAL A 1 103 ? -6.229 -2.763 -0.281 1.00 75.94 103 VAL A CA 1
ATOM 776 C C . VAL A 1 103 ? -7.394 -2.006 -0.922 1.00 75.94 103 VAL A C 1
ATOM 778 O O . VAL A 1 103 ? -7.782 -0.960 -0.404 1.00 75.94 103 VAL A O 1
ATOM 781 N N . SER A 1 104 ? -8.034 -2.557 -1.956 1.00 74.69 104 SER A N 1
ATOM 782 C CA . SER A 1 104 ? -9.247 -1.966 -2.543 1.00 74.69 104 SER A CA 1
ATOM 783 C C . SER A 1 104 ? -10.435 -1.985 -1.575 1.00 74.69 104 SER A C 1
ATOM 785 O O . SER A 1 104 ? -11.153 -0.988 -1.469 1.00 74.69 104 SER A O 1
ATOM 787 N N . ALA A 1 105 ? -10.605 -3.050 -0.786 1.00 73.56 105 ALA A N 1
ATOM 788 C CA . ALA A 1 105 ? -11.592 -3.092 0.289 1.00 73.56 105 ALA A CA 1
ATOM 789 C C . ALA A 1 105 ? -11.294 -2.052 1.383 1.00 73.56 105 ALA A C 1
ATOM 791 O O . ALA A 1 105 ? -12.222 -1.409 1.875 1.00 73.56 105 ALA A O 1
ATOM 792 N N . THR A 1 106 ? -10.024 -1.809 1.726 1.00 70.00 106 THR A N 1
ATOM 793 C CA . THR A 1 106 ? -9.641 -0.698 2.620 1.00 70.00 106 THR A CA 1
ATOM 794 C C . THR A 1 106 ? -9.874 0.668 1.990 1.00 70.00 106 THR A C 1
ATOM 796 O O . THR A 1 106 ? -10.234 1.593 2.709 1.00 70.00 106 THR A O 1
ATOM 799 N N . ALA A 1 107 ? -9.733 0.820 0.673 1.00 68.38 107 ALA A N 1
ATOM 800 C CA . ALA A 1 107 ? -10.014 2.086 0.000 1.00 68.38 107 ALA A CA 1
ATOM 801 C C . ALA A 1 107 ? -11.515 2.393 0.046 1.00 68.38 107 ALA A C 1
ATOM 803 O O . ALA A 1 107 ? -11.916 3.488 0.438 1.00 68.38 107 ALA A O 1
ATOM 804 N N . LEU A 1 108 ? -12.346 1.394 -0.266 1.00 68.44 108 LEU A N 1
ATOM 805 C CA . LEU A 1 108 ? -13.806 1.499 -0.273 1.00 68.44 108 LEU A CA 1
ATOM 806 C C . LEU A 1 108 ? -14.394 1.612 1.145 1.00 68.44 108 LEU A C 1
ATOM 808 O O . LEU A 1 108 ? -15.265 2.442 1.396 1.00 68.44 108 LEU A O 1
ATOM 812 N N . GLY A 1 109 ? -13.913 0.805 2.095 1.00 62.75 109 GLY A N 1
ATOM 813 C CA . GLY A 1 109 ? -14.390 0.789 3.483 1.00 62.75 109 GLY A CA 1
ATOM 814 C C . GLY A 1 109 ? -13.762 1.865 4.376 1.00 62.75 109 GLY A C 1
ATOM 815 O O . GLY A 1 109 ? -14.423 2.402 5.273 1.00 62.75 109 GLY A O 1
ATOM 816 N N . GLY A 1 110 ? -12.500 2.214 4.115 1.00 56.44 110 GLY A N 1
ATOM 817 C CA . GLY A 1 110 ? -11.706 3.173 4.882 1.00 56.44 110 GLY A CA 1
ATOM 818 C C . GLY A 1 110 ? -12.035 4.635 4.586 1.00 56.44 110 GLY A C 1
ATOM 819 O O . GLY A 1 110 ? -12.025 5.452 5.509 1.00 56.44 110 GLY A O 1
ATOM 820 N N . ALA A 1 111 ? -12.442 4.947 3.348 1.00 53.50 111 ALA A N 1
ATOM 821 C CA . ALA A 1 111 ? -13.003 6.251 2.979 1.00 53.50 111 ALA A CA 1
ATOM 822 C C . ALA A 1 111 ? -14.246 6.613 3.812 1.00 53.50 111 ALA A C 1
ATOM 824 O O . ALA A 1 111 ? -14.518 7.781 4.077 1.00 53.50 111 ALA A O 1
ATOM 825 N N . GLY A 1 112 ? -14.992 5.593 4.247 1.00 54.84 112 GLY A N 1
ATOM 826 C CA . GLY A 1 112 ? -16.185 5.728 5.064 1.00 54.84 112 GLY A CA 1
ATOM 827 C C . GLY A 1 112 ? -15.868 5.834 6.552 1.00 54.84 112 GLY A C 1
ATOM 828 O O . GLY A 1 112 ? -15.940 6.909 7.120 1.00 54.84 112 GLY A O 1
ATOM 829 N N . GLN A 1 113 ? -15.578 4.724 7.225 1.00 55.84 113 GLN A N 1
ATOM 830 C CA . GLN A 1 113 ? -15.640 4.659 8.699 1.00 55.84 113 GLN A CA 1
ATOM 831 C C . GLN A 1 113 ? -14.290 4.812 9.423 1.00 55.84 113 GLN A C 1
ATOM 833 O O . GLN A 1 113 ? -14.222 4.564 10.626 1.00 55.84 113 GLN A O 1
ATOM 838 N N . TRP A 1 114 ? -13.207 5.119 8.696 1.00 55.22 114 TRP A N 1
ATOM 839 C CA . TRP A 1 114 ? -11.847 4.914 9.202 1.00 55.22 114 TRP A CA 1
ATOM 840 C C . TRP A 1 114 ? -10.962 6.169 9.177 1.00 55.22 114 TRP A C 1
ATOM 842 O O . TRP A 1 114 ? -9.950 6.211 9.876 1.00 55.22 114 TRP A O 1
ATOM 852 N N . ALA A 1 115 ? -11.345 7.212 8.446 1.00 56.44 115 ALA A N 1
ATOM 853 C CA . ALA A 1 115 ? -10.638 8.486 8.483 1.00 56.44 115 ALA A CA 1
ATOM 854 C C . ALA A 1 115 ? -10.808 9.179 9.852 1.00 56.44 115 ALA A C 1
ATOM 856 O O . ALA A 1 115 ? -11.929 9.324 10.346 1.00 56.44 115 ALA A O 1
ATOM 857 N N . LEU A 1 116 ? -9.698 9.616 10.458 1.00 50.47 116 LEU A N 1
ATOM 858 C CA . LEU A 1 116 ? -9.711 10.585 11.561 1.00 50.47 116 LEU A CA 1
ATOM 859 C C . LEU A 1 116 ? -10.374 11.882 11.066 1.00 50.47 116 LEU A C 1
ATOM 861 O O . LEU A 1 116 ? -9.910 12.462 10.086 1.00 50.47 116 LEU A O 1
ATOM 865 N N . GLY A 1 117 ? -11.466 12.303 11.713 1.00 46.56 117 GLY A N 1
ATOM 866 C CA . GLY A 1 117 ? -12.229 13.508 11.348 1.00 46.56 117 GLY A CA 1
ATOM 867 C C . GLY A 1 117 ? -13.708 13.286 11.013 1.00 46.56 117 GLY A C 1
ATOM 868 O O . GLY A 1 117 ? -14.385 14.237 10.639 1.00 46.56 117 GLY A O 1
ATOM 869 N N . ARG A 1 118 ? -14.237 12.060 11.142 1.00 47.28 118 ARG A N 1
ATOM 870 C CA . ARG A 1 118 ? -15.694 11.846 11.189 1.00 47.28 118 ARG A CA 1
ATOM 871 C C . ARG A 1 118 ? -16.193 12.002 12.616 1.00 47.28 118 ARG A C 1
ATOM 873 O O . ARG A 1 118 ? -16.298 11.023 13.353 1.00 47.28 118 ARG A O 1
ATOM 880 N N . GLU A 1 119 ? -16.435 13.255 12.963 1.00 42.78 119 GLU A N 1
ATOM 881 C CA . GLU A 1 119 ? -17.387 13.650 14.002 1.00 42.78 119 GLU A CA 1
ATOM 882 C C . GLU A 1 119 ? -18.818 13.437 13.486 1.00 42.78 119 GLU A C 1
ATOM 884 O O . GLU A 1 119 ? -19.049 13.651 12.270 1.00 42.78 119 GLU A O 1
#

Organism: NCBI:txid1776165

Secondary structure (DSSP, 8-state):
----HHHHHHHHHHHHHHHHHHHHHHHHHHHHHSPP--SHHHHHHHHHHHHHHHHHHHHHHTSSHHHHHHHHHHHHHHHHHHHHHTT--TTS-HHHHHHHHHHHHHHHHHHHHTSTT--

Radius of gyration: 16.03 Å; chains: 1; bounding box: 50×30×43 Å